Protein AF-A0A524IS92-F1 (afdb_monomer_lite)

Foldseek 3Di:
DVVVVVVVVVVVVVLVVLCVPPNPDPVSVVVVVVVPVVVVVCCCCVVCVVVVVPVVVLVVLCVVDVPCPSSVVVVVVVD

Secondary structure (DSSP, 8-state):
-HHHHHHHHHHHHHHHHHHHHH-S-HHHHHHHHHHHHHHHHHHHHHTTHHHHHHHHHHHHHHHH-TT-HHHHHHHHHH-

Sequence (79 aa):
MLLTLVSRVLGFVRIAVIGGIFGASGEADVLNAVFTIPNNLRKLLAEGAFSSAFIPVLSSSLIRDKTGAASHKIARNIL

Radius of gyration: 19.9 Å; chains: 1; bounding box: 42×29×51 Å

Structure (mmCIF, N/CA/C/O backbone):
data_AF-A0A524IS92-F1
#
_entry.id   AF-A0A524IS92-F1
#
loop_
_atom_site.group_PDB
_atom_site.id
_atom_site.type_symbol
_atom_site.label_atom_id
_atom_site.label_alt_id
_atom_site.label_comp_id
_atom_site.label_asym_id
_atom_site.label_entity_id
_atom_site.label_seq_id
_atom_site.pdbx_PDB_ins_code
_atom_site.Cartn_x
_atom_site.Cartn_y
_atom_site.Cartn_z
_atom_site.occupancy
_atom_site.B_iso_or_equiv
_atom_site.auth_seq_id
_atom_site.auth_comp_id
_atom_site.auth_asym_id
_atom_site.auth_atom_id
_atom_site.pdbx_PDB_model_num
ATOM 1 N N . MET A 1 1 ? -7.921 -16.786 -0.248 1.00 78.19 1 MET A N 1
ATOM 2 C CA . MET A 1 1 ? -6.613 -17.229 -0.790 1.00 78.19 1 MET A CA 1
ATOM 3 C C . MET A 1 1 ? -6.524 -17.067 -2.304 1.00 78.19 1 MET A C 1
ATOM 5 O O . MET A 1 1 ? -5.590 -16.422 -2.756 1.00 78.19 1 MET A O 1
ATOM 9 N N . LEU A 1 2 ? -7.498 -17.562 -3.079 1.00 90.12 2 LEU A N 1
ATOM 10 C CA . LEU A 1 2 ? -7.532 -17.411 -4.544 1.00 90.12 2 LEU A CA 1
ATOM 11 C C . LEU A 1 2 ? -7.461 -15.947 -5.011 1.00 90.12 2 LEU A C 1
ATOM 13 O O . LEU A 1 2 ? -6.579 -15.600 -5.785 1.00 90.12 2 LEU A O 1
ATOM 17 N N . LEU A 1 3 ? -8.308 -15.067 -4.462 1.00 92.56 3 LEU A N 1
ATOM 18 C CA . LEU A 1 3 ? -8.285 -13.634 -4.791 1.00 92.56 3 LEU A CA 1
ATOM 19 C C . LEU A 1 3 ? -6.930 -12.981 -4.472 1.00 92.56 3 LEU A C 1
ATOM 21 O O . LEU A 1 3 ? -6.411 -12.210 -5.267 1.00 92.56 3 LEU A O 1
ATOM 25 N N . THR A 1 4 ? -6.314 -13.350 -3.347 1.00 89.31 4 THR A N 1
ATOM 26 C CA . THR A 1 4 ? -4.992 -12.853 -2.943 1.00 89.31 4 THR A CA 1
ATOM 27 C C . THR A 1 4 ? -3.903 -13.269 -3.934 1.00 89.31 4 THR A C 1
ATOM 29 O O . THR A 1 4 ? -3.037 -12.464 -4.271 1.00 89.31 4 THR A O 1
ATOM 32 N N . LEU A 1 5 ? -3.948 -14.517 -4.412 1.00 94.06 5 LEU A N 1
ATOM 33 C CA . LEU A 1 5 ? -3.013 -15.032 -5.411 1.00 94.06 5 LEU A CA 1
ATOM 34 C C . LEU A 1 5 ? -3.199 -14.312 -6.752 1.00 94.06 5 LEU A C 1
ATOM 36 O O . LEU A 1 5 ? -2.227 -13.829 -7.326 1.00 94.06 5 LEU A O 1
ATOM 40 N N . VAL A 1 6 ? -4.449 -14.175 -7.204 1.00 95.75 6 VAL A N 1
ATOM 41 C CA . VAL A 1 6 ? -4.808 -13.465 -8.440 1.00 95.75 6 VAL A CA 1
ATOM 42 C C . VAL A 1 6 ? -4.293 -12.027 -8.401 1.00 95.75 6 VAL A C 1
ATOM 44 O O . VAL A 1 6 ? -3.609 -11.602 -9.329 1.00 95.75 6 VAL A O 1
ATOM 47 N N . SER A 1 7 ? -4.504 -11.298 -7.301 1.00 91.81 7 SER A N 1
ATOM 48 C CA . SER A 1 7 ? -3.973 -9.937 -7.151 1.00 91.81 7 SER A CA 1
ATOM 49 C C . SER A 1 7 ? -2.443 -9.874 -7.221 1.00 91.81 7 SER A C 1
ATOM 51 O O . SER A 1 7 ? -1.903 -8.925 -7.789 1.00 91.81 7 SER A O 1
ATOM 53 N N . ARG A 1 8 ? -1.726 -10.874 -6.686 1.00 89.50 8 ARG A N 1
ATOM 54 C CA . ARG A 1 8 ? -0.256 -10.933 -6.795 1.00 89.50 8 ARG A CA 1
ATOM 55 C C . ARG A 1 8 ? 0.205 -11.178 -8.227 1.00 89.50 8 ARG A C 1
ATOM 57 O O . ARG A 1 8 ? 1.132 -10.509 -8.676 1.00 89.50 8 ARG A O 1
ATOM 64 N N . VAL A 1 9 ? -0.458 -12.083 -8.945 1.00 95.75 9 VAL A N 1
ATOM 65 C CA . VAL A 1 9 ? -0.153 -12.366 -10.355 1.00 95.75 9 VAL A CA 1
ATOM 66 C C . VAL A 1 9 ? -0.418 -11.135 -11.220 1.00 95.75 9 VAL A C 1
ATOM 68 O O . VAL A 1 9 ? 0.459 -10.739 -11.982 1.00 95.75 9 VAL A O 1
ATOM 71 N N . LEU A 1 10 ? -1.562 -10.462 -11.049 1.00 94.12 10 LEU A N 1
ATOM 72 C CA . LEU A 1 10 ? -1.847 -9.197 -11.740 1.00 94.12 10 LEU A CA 1
ATOM 73 C C . LEU A 1 10 ? -0.796 -8.118 -11.437 1.00 94.12 10 LEU A C 1
ATOM 75 O O . LEU A 1 10 ? -0.397 -7.384 -12.338 1.00 94.12 10 LEU A O 1
ATOM 79 N N . GLY A 1 11 ? -0.308 -8.041 -10.195 1.00 89.69 11 GLY A N 1
ATOM 80 C CA . GLY A 1 11 ? 0.796 -7.151 -9.832 1.00 89.69 11 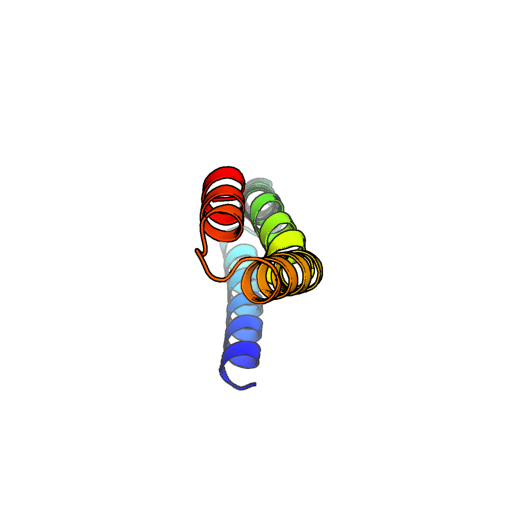GLY A CA 1
ATOM 81 C C . GLY A 1 11 ? 2.086 -7.464 -10.595 1.00 89.69 11 GLY A C 1
ATOM 82 O O . GLY A 1 11 ? 2.751 -6.549 -11.073 1.00 89.69 11 GLY A O 1
ATOM 83 N N . PHE A 1 12 ? 2.406 -8.746 -10.770 1.00 91.81 12 PHE A N 1
ATOM 84 C CA . PHE A 1 12 ? 3.575 -9.188 -11.533 1.00 91.81 12 PHE A CA 1
ATOM 85 C C . PHE A 1 12 ? 3.446 -8.857 -13.024 1.00 91.81 12 PHE A C 1
ATOM 87 O O . PHE A 1 12 ? 4.371 -8.317 -13.629 1.00 91.81 12 PHE A O 1
ATOM 94 N N . VAL A 1 13 ? 2.265 -9.105 -13.599 1.00 94.75 13 VAL A N 1
ATOM 95 C CA . VAL A 1 13 ? 1.948 -8.757 -14.992 1.00 94.75 13 VAL A CA 1
ATOM 96 C C . VAL A 1 13 ? 2.063 -7.251 -15.211 1.00 94.75 13 VAL A C 1
ATOM 98 O O . VAL A 1 13 ? 2.676 -6.826 -16.183 1.00 94.75 13 VAL A O 1
ATOM 101 N N . ARG A 1 14 ? 1.549 -6.431 -14.286 1.00 89.88 14 ARG A N 1
ATOM 102 C CA . ARG A 1 14 ? 1.679 -4.969 -14.353 1.00 89.88 14 ARG A CA 1
ATOM 103 C C . ARG A 1 14 ? 3.143 -4.531 -14.450 1.00 89.88 14 ARG A C 1
ATOM 105 O O . ARG A 1 14 ? 3.454 -3.672 -15.269 1.00 89.88 14 ARG A O 1
ATOM 112 N N . ILE A 1 15 ? 4.028 -5.109 -13.638 1.00 86.88 15 ILE A N 1
ATOM 113 C CA . ILE A 1 15 ? 5.460 -4.774 -13.654 1.00 86.88 15 ILE A CA 1
ATOM 114 C C . ILE A 1 15 ? 6.091 -5.182 -14.992 1.00 86.88 15 ILE A C 1
ATOM 116 O O . ILE A 1 15 ? 6.814 -4.386 -15.585 1.00 86.88 15 ILE A O 1
ATOM 120 N N . ALA A 1 16 ? 5.774 -6.376 -15.502 1.00 89.81 16 ALA A N 1
ATOM 121 C CA . ALA A 1 16 ? 6.277 -6.854 -16.790 1.00 89.81 16 ALA A CA 1
ATOM 122 C C . ALA A 1 16 ? 5.804 -5.988 -17.972 1.00 89.81 16 ALA A C 1
ATOM 124 O O . ALA A 1 16 ? 6.593 -5.685 -18.862 1.00 89.81 16 ALA A O 1
ATOM 125 N N . VAL A 1 17 ? 4.542 -5.545 -17.965 1.00 90.75 17 VAL A N 1
ATOM 126 C CA . VAL A 1 17 ? 3.980 -4.662 -19.000 1.00 90.75 17 VAL A CA 1
ATOM 127 C C . VAL A 1 17 ? 4.635 -3.284 -18.962 1.00 90.75 17 VAL A C 1
ATOM 129 O O . VAL A 1 17 ? 5.054 -2.786 -20.002 1.00 90.75 17 VAL A O 1
ATOM 132 N N . ILE A 1 18 ? 4.772 -2.677 -17.777 1.00 87.56 18 ILE A N 1
ATOM 133 C CA . ILE A 1 18 ? 5.430 -1.368 -17.643 1.00 87.56 18 ILE A CA 1
ATOM 134 C C . ILE A 1 18 ? 6.897 -1.470 -18.081 1.00 87.56 18 ILE A C 1
ATOM 136 O O . ILE A 1 18 ? 7.347 -0.650 -18.873 1.00 87.56 18 ILE A O 1
ATOM 140 N N . GLY A 1 19 ? 7.620 -2.505 -17.644 1.00 88.12 19 GLY A N 1
ATOM 141 C CA . GLY A 1 19 ? 9.010 -2.726 -18.050 1.00 88.12 19 GLY A CA 1
ATOM 142 C C . GLY A 1 19 ? 9.173 -3.013 -19.546 1.00 88.12 19 GLY A C 1
ATOM 143 O O . GLY A 1 19 ? 10.137 -2.552 -20.147 1.00 88.12 19 GLY A O 1
ATOM 144 N N . GLY A 1 20 ? 8.228 -3.726 -20.163 1.00 88.06 20 GLY A N 1
ATOM 145 C CA . GLY A 1 20 ? 8.255 -4.028 -21.596 1.00 88.06 20 GLY A CA 1
ATOM 146 C C . GLY A 1 20 ? 7.910 -2.837 -22.493 1.00 88.06 20 GLY A C 1
ATOM 147 O O . GLY A 1 20 ? 8.483 -2.711 -23.569 1.00 88.06 20 GLY A O 1
ATOM 148 N N . ILE A 1 21 ? 6.995 -1.962 -22.059 1.00 88.06 21 ILE A N 1
ATOM 149 C CA . ILE A 1 21 ? 6.576 -0.781 -22.832 1.00 88.06 21 ILE A CA 1
ATOM 150 C C . ILE A 1 21 ? 7.546 0.387 -22.635 1.00 88.06 21 ILE A C 1
ATOM 152 O O . ILE A 1 21 ? 7.934 1.032 -23.604 1.00 88.06 21 ILE A O 1
ATOM 156 N N . PHE A 1 22 ? 7.928 0.672 -21.388 1.00 85.44 22 PHE A N 1
ATOM 157 C CA . PHE A 1 22 ? 8.678 1.878 -21.037 1.00 85.44 22 PHE A CA 1
ATOM 158 C C . PHE A 1 22 ? 10.179 1.627 -20.837 1.00 85.44 22 PHE A C 1
ATOM 160 O O . PHE A 1 22 ? 10.951 2.585 -20.840 1.00 85.44 22 PHE A O 1
ATOM 167 N N . GLY A 1 23 ? 10.620 0.376 -20.667 1.00 81.12 23 GLY A N 1
ATOM 168 C CA . GLY A 1 23 ? 12.019 0.056 -20.368 1.00 81.12 23 GLY A CA 1
ATOM 169 C C . GLY A 1 23 ? 12.512 0.682 -19.057 1.00 81.12 23 GLY A C 1
ATOM 170 O O . GLY A 1 23 ? 11.725 1.046 -18.182 1.00 81.12 23 GLY A O 1
ATOM 171 N N . ALA A 1 24 ? 13.833 0.829 -18.920 1.00 79.38 24 ALA A N 1
ATOM 172 C CA . ALA A 1 24 ? 14.444 1.599 -17.835 1.00 79.38 24 ALA A CA 1
ATOM 173 C C . ALA A 1 24 ? 14.379 3.104 -18.160 1.00 79.38 24 ALA A C 1
ATOM 175 O O . ALA A 1 24 ? 15.373 3.705 -18.567 1.00 79.38 24 ALA A O 1
ATOM 176 N N . SER A 1 25 ? 13.186 3.693 -18.047 1.00 82.88 25 SER A N 1
ATOM 177 C CA . SER A 1 25 ? 12.939 5.115 -18.312 1.00 82.88 25 SER A CA 1
ATOM 178 C C . SER A 1 25 ? 12.334 5.828 -17.105 1.00 82.88 25 SER A C 1
ATOM 180 O O . SER A 1 25 ? 11.631 5.230 -16.290 1.00 82.88 25 SER A O 1
ATOM 182 N N . GLY A 1 26 ? 12.556 7.143 -17.027 1.00 83.00 26 GLY A N 1
ATOM 183 C CA . GLY A 1 26 ? 12.014 7.971 -15.947 1.00 83.00 26 GLY A CA 1
ATOM 184 C C . GLY A 1 26 ? 10.481 7.972 -15.87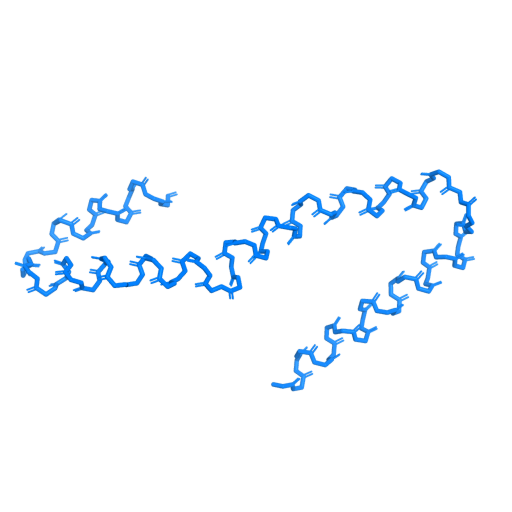4 1.00 83.00 26 GLY A C 1
ATOM 185 O O . GLY A 1 26 ? 9.924 8.159 -14.796 1.00 83.00 26 GLY A O 1
ATOM 186 N N . GLU A 1 27 ? 9.776 7.704 -16.978 1.00 85.12 27 GLU A N 1
ATOM 187 C CA . GLU A 1 27 ? 8.310 7.599 -16.967 1.00 85.12 27 GLU A CA 1
ATOM 188 C C . GLU A 1 27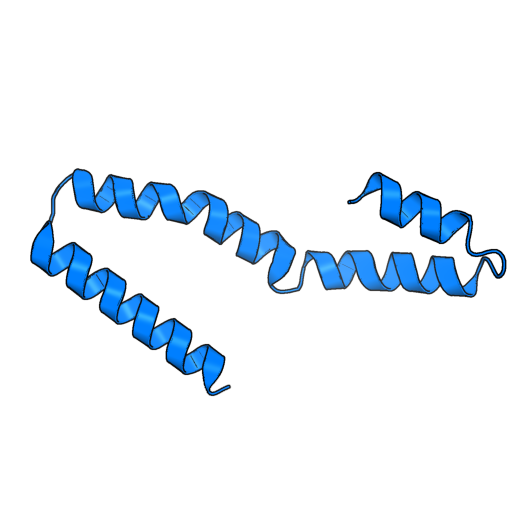 ? 7.816 6.351 -16.221 1.00 85.12 27 GLU A C 1
ATOM 190 O O . GLU A 1 27 ? 6.835 6.421 -15.473 1.00 85.12 27 GLU A O 1
ATOM 195 N N . ALA A 1 28 ? 8.523 5.222 -16.351 1.00 85.31 28 ALA A N 1
ATOM 196 C CA . ALA A 1 28 ? 8.226 4.011 -15.588 1.00 85.31 28 ALA A CA 1
ATOM 197 C C . ALA A 1 28 ? 8.399 4.250 -14.079 1.00 85.31 28 ALA A C 1
ATOM 199 O O . ALA A 1 28 ? 7.564 3.817 -13.276 1.00 85.31 28 ALA A O 1
ATOM 200 N N . ASP A 1 29 ? 9.446 4.983 -13.695 1.00 83.88 29 ASP A N 1
ATOM 201 C CA . ASP A 1 29 ? 9.721 5.331 -12.300 1.00 83.88 29 ASP A CA 1
ATOM 202 C C . ASP A 1 29 ? 8.637 6.239 -11.715 1.00 83.88 29 ASP A C 1
ATOM 204 O O . ASP A 1 29 ? 8.161 5.987 -10.606 1.00 83.88 29 ASP A O 1
ATOM 208 N N . VAL A 1 30 ? 8.172 7.237 -12.475 1.00 88.62 30 VAL A N 1
ATOM 209 C CA . VAL A 1 30 ? 7.067 8.118 -12.059 1.00 88.62 30 VAL A CA 1
ATOM 210 C C . VAL A 1 30 ? 5.786 7.318 -11.848 1.00 88.62 30 VAL A C 1
ATOM 212 O O . VAL A 1 30 ? 5.155 7.447 -10.795 1.00 88.62 30 VAL A O 1
ATOM 215 N N . LEU A 1 31 ? 5.417 6.446 -12.792 1.00 84.88 31 LEU A N 1
ATOM 216 C CA . LEU A 1 31 ? 4.243 5.586 -12.636 1.00 84.88 31 LEU A CA 1
ATOM 217 C C . LEU A 1 31 ? 4.360 4.736 -11.367 1.00 84.88 31 LEU A C 1
ATOM 219 O O . LEU A 1 31 ? 3.431 4.692 -10.564 1.00 84.88 31 LEU A O 1
ATOM 223 N N . ASN A 1 32 ? 5.504 4.100 -11.123 1.00 84.06 32 ASN A N 1
ATOM 224 C CA . ASN A 1 32 ? 5.706 3.292 -9.919 1.00 84.06 32 ASN A CA 1
ATOM 225 C C . ASN A 1 32 ? 5.658 4.125 -8.625 1.00 84.06 32 ASN A C 1
ATOM 227 O O . ASN A 1 32 ? 5.027 3.705 -7.644 1.00 84.06 32 ASN A O 1
ATOM 231 N N . ALA A 1 33 ? 6.255 5.315 -8.623 1.00 87.44 33 ALA A N 1
ATOM 232 C CA . ALA A 1 33 ? 6.282 6.216 -7.475 1.00 87.44 33 ALA A CA 1
ATOM 233 C C . ALA A 1 33 ? 4.879 6.722 -7.103 1.00 87.44 33 ALA A C 1
ATOM 235 O O . ALA A 1 33 ? 4.497 6.658 -5.930 1.00 87.44 33 ALA A O 1
ATOM 236 N N . VAL A 1 34 ? 4.073 7.131 -8.092 1.00 90.12 34 VAL A N 1
ATOM 237 C CA . VAL A 1 34 ? 2.705 7.644 -7.882 1.00 90.12 34 VAL A CA 1
ATOM 238 C C . VAL A 1 34 ? 1.831 6.623 -7.156 1.00 90.12 34 VAL A C 1
ATOM 240 O O . VAL A 1 34 ? 1.085 6.979 -6.247 1.00 90.12 34 VAL A O 1
ATOM 243 N N . PHE A 1 35 ? 1.959 5.336 -7.485 1.00 86.00 35 PHE A N 1
ATOM 244 C CA . PHE A 1 35 ? 1.187 4.286 -6.814 1.00 86.00 35 PHE A CA 1
ATOM 245 C C . PHE A 1 35 ? 1.780 3.833 -5.474 1.00 86.00 35 PHE A C 1
ATOM 247 O O . PHE A 1 35 ? 1.104 3.130 -4.723 1.00 86.00 35 PHE A O 1
ATOM 254 N N . THR A 1 36 ? 3.014 4.212 -5.141 1.00 88.50 36 THR A N 1
ATOM 255 C CA . THR A 1 36 ? 3.681 3.770 -3.906 1.00 88.50 36 THR A CA 1
ATOM 256 C C . THR A 1 36 ? 3.119 4.467 -2.671 1.00 88.50 36 THR A C 1
ATOM 258 O O . THR A 1 36 ? 2.810 3.798 -1.686 1.00 88.50 36 THR A O 1
ATOM 261 N N . ILE A 1 37 ? 2.911 5.784 -2.737 1.00 89.31 37 ILE A N 1
ATOM 262 C CA . ILE A 1 37 ? 2.348 6.580 -1.633 1.00 89.31 37 ILE A CA 1
ATOM 263 C C . ILE A 1 3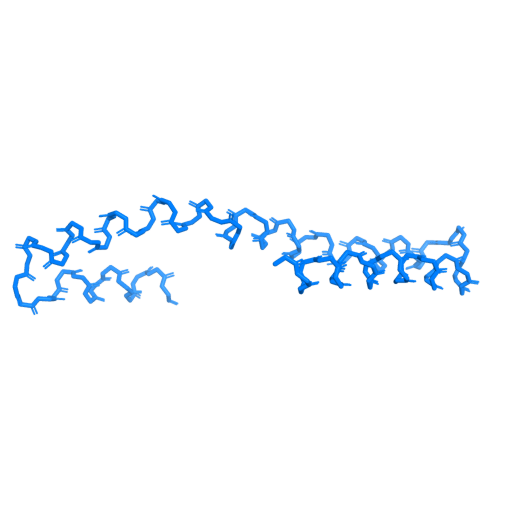7 ? 0.976 6.038 -1.181 1.00 89.31 37 ILE A C 1
ATOM 265 O O . ILE A 1 37 ? 0.850 5.646 -0.015 1.00 89.31 37 ILE A O 1
ATOM 269 N N . PRO A 1 38 ? -0.042 5.926 -2.059 1.00 88.50 38 PRO A N 1
ATOM 270 C CA . PRO A 1 38 ? -1.350 5.417 -1.655 1.00 88.50 38 PRO A CA 1
ATOM 271 C C . PRO A 1 38 ? -1.304 3.936 -1.260 1.00 88.50 38 PRO A C 1
ATOM 273 O O . PRO A 1 38 ? -2.003 3.532 -0.332 1.00 88.50 38 PRO A O 1
ATOM 276 N N . ASN A 1 39 ? -0.461 3.113 -1.898 1.00 89.62 39 ASN A N 1
ATOM 277 C CA . ASN A 1 39 ? -0.340 1.702 -1.519 1.00 89.62 39 ASN A CA 1
ATOM 278 C C . ASN A 1 39 ? 0.262 1.518 -0.130 1.00 89.62 39 ASN A C 1
ATOM 280 O O . ASN A 1 39 ? -0.182 0.634 0.602 1.00 89.62 39 ASN A O 1
ATOM 284 N N . ASN A 1 40 ? 1.253 2.326 0.237 1.00 90.00 40 ASN A N 1
ATOM 285 C CA . ASN A 1 40 ? 1.833 2.288 1.573 1.00 90.00 40 ASN A CA 1
ATOM 286 C C . ASN A 1 40 ? 0.814 2.753 2.615 1.00 90.00 40 ASN A C 1
ATOM 288 O O . ASN A 1 40 ? 0.665 2.094 3.639 1.00 90.00 40 ASN A O 1
ATOM 292 N N . LEU A 1 41 ? 0.031 3.795 2.322 1.00 89.31 41 LEU A N 1
ATOM 293 C CA . LEU A 1 41 ? -1.071 4.214 3.189 1.00 89.31 41 LEU A CA 1
ATOM 294 C C . LEU A 1 41 ? -2.112 3.098 3.371 1.00 89.31 41 LEU A C 1
ATOM 296 O O . LEU A 1 41 ? -2.499 2.786 4.494 1.00 89.31 41 LEU A O 1
ATOM 300 N N . ARG A 1 42 ? -2.520 2.436 2.281 1.00 87.44 42 ARG A N 1
ATOM 301 C CA . ARG A 1 42 ? -3.444 1.293 2.327 1.00 87.44 42 ARG A CA 1
ATOM 302 C C . ARG A 1 42 ? -2.871 0.134 3.143 1.00 87.44 42 ARG A C 1
ATOM 304 O O . ARG A 1 42 ? -3.616 -0.488 3.888 1.00 87.44 42 ARG A O 1
ATOM 311 N N . LYS A 1 43 ? -1.572 -0.155 3.032 1.00 87.12 43 LYS A N 1
ATOM 312 C CA . LYS A 1 43 ? -0.907 -1.171 3.863 1.00 87.12 43 LYS A CA 1
ATOM 313 C C . LYS A 1 43 ? -0.981 -0.811 5.345 1.00 87.12 43 LYS A C 1
ATOM 315 O O . LYS A 1 43 ? -1.394 -1.630 6.155 1.00 87.12 43 LYS A O 1
ATOM 320 N N . LEU A 1 44 ? -0.644 0.431 5.689 1.00 86.38 44 LEU A N 1
ATOM 321 C CA . LEU A 1 44 ? -0.630 0.898 7.076 1.00 86.38 44 LEU A CA 1
ATOM 322 C C . LEU A 1 44 ? -2.028 0.971 7.698 1.00 86.38 44 LEU A C 1
ATOM 324 O O . LEU A 1 44 ? -2.184 0.669 8.874 1.00 86.38 44 LEU A O 1
ATOM 328 N N . LEU A 1 45 ? -3.046 1.365 6.935 1.00 84.38 45 LEU A N 1
ATOM 329 C CA . LEU A 1 45 ? -4.394 1.544 7.470 1.00 84.38 45 LEU A CA 1
ATOM 330 C C . LEU A 1 45 ? -5.262 0.295 7.271 1.00 84.38 45 LEU A C 1
ATOM 332 O O . LEU A 1 45 ? -5.874 -0.194 8.212 1.00 84.38 45 LEU A O 1
ATOM 336 N N . ALA A 1 46 ? -5.308 -0.268 6.068 1.00 80.44 46 ALA A N 1
ATOM 337 C CA . ALA A 1 46 ? -6.319 -1.255 5.685 1.00 80.44 46 ALA A CA 1
ATOM 338 C C . ALA A 1 46 ? -5.877 -2.722 5.815 1.00 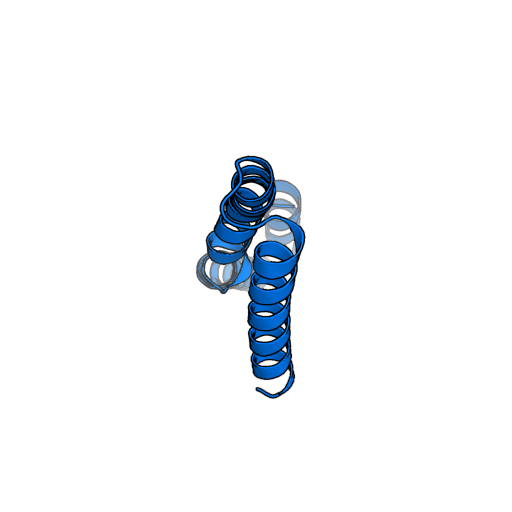80.44 46 ALA A C 1
ATOM 340 O O . ALA A 1 46 ? -6.729 -3.605 5.785 1.00 80.44 46 ALA A O 1
ATOM 341 N N . GLU A 1 47 ? -4.584 -3.018 5.985 1.00 81.25 47 GLU A N 1
ATOM 342 C CA . GLU A 1 47 ? -4.112 -4.407 6.170 1.00 81.25 47 GLU A CA 1
ATOM 343 C C . GLU A 1 47 ? -4.191 -4.888 7.630 1.00 81.25 47 GLU A C 1
ATOM 345 O O . GLU A 1 47 ? -3.649 -5.934 7.976 1.00 81.25 47 GLU A O 1
ATOM 350 N N . GLY A 1 48 ? -4.919 -4.158 8.480 1.00 74.75 48 GLY A N 1
ATOM 351 C CA . GLY A 1 48 ? -5.343 -4.625 9.801 1.00 74.75 48 GLY A CA 1
ATOM 352 C C . GLY A 1 48 ? -4.843 -3.791 10.973 1.00 74.75 48 GLY A C 1
ATOM 353 O O . GLY A 1 48 ? -5.428 -3.895 12.043 1.00 74.75 48 GLY A O 1
ATOM 354 N N . ALA A 1 49 ? -3.846 -2.920 10.787 1.00 79.94 49 ALA A N 1
ATOM 355 C CA . ALA A 1 49 ? -3.332 -2.064 11.862 1.00 79.94 49 ALA A CA 1
ATOM 356 C C . ALA A 1 49 ? -4.365 -1.029 12.350 1.00 79.94 49 ALA A C 1
ATOM 358 O O . ALA A 1 49 ? -4.499 -0.810 13.555 1.00 79.94 49 ALA A O 1
ATOM 359 N N . PHE A 1 50 ? -5.164 -0.446 11.448 1.00 82.31 50 PHE A N 1
ATOM 360 C CA . PHE A 1 50 ? -6.289 0.391 11.870 1.00 82.31 50 PHE A CA 1
ATOM 361 C C . PHE A 1 50 ? -7.379 -0.448 12.541 1.00 82.31 50 PHE A C 1
ATOM 363 O O . PHE A 1 50 ? -7.831 -0.109 13.630 1.00 82.31 50 PHE A O 1
ATOM 370 N N . SER A 1 51 ? -7.771 -1.578 11.943 1.00 84.25 51 SER A N 1
ATOM 371 C CA . SER A 1 51 ? -8.807 -2.454 12.502 1.00 84.25 51 SER A CA 1
ATOM 372 C C . SER A 1 51 ? -8.438 -2.993 13.889 1.00 84.25 51 SER A C 1
ATOM 374 O O . SER A 1 51 ? -9.302 -3.045 14.759 1.00 84.25 51 SER A O 1
ATOM 376 N N . SER A 1 52 ? -7.172 -3.332 14.146 1.00 84.94 52 SER A N 1
ATOM 377 C CA . SER A 1 52 ? -6.723 -3.841 15.447 1.00 84.94 52 SER A CA 1
ATOM 378 C C . SER A 1 52 ? -6.785 -2.795 16.557 1.00 84.94 52 SER A C 1
ATOM 380 O O . SER A 1 52 ? -6.995 -3.157 17.709 1.00 84.94 52 SER A O 1
ATOM 382 N N . ALA A 1 53 ? -6.614 -1.510 16.235 1.00 85.06 53 ALA A N 1
ATOM 383 C CA . ALA A 1 53 ? -6.725 -0.421 17.205 1.00 85.06 53 ALA A CA 1
ATOM 384 C C . ALA A 1 53 ? -8.167 0.102 17.332 1.00 85.06 53 ALA A C 1
ATOM 386 O O . ALA A 1 53 ? -8.642 0.383 18.430 1.00 85.06 53 ALA A O 1
ATOM 387 N N . PHE A 1 54 ? -8.886 0.207 16.214 1.00 84.69 54 PHE A N 1
ATOM 388 C CA . PHE A 1 54 ? -10.212 0.814 16.143 1.00 84.69 54 PHE A CA 1
ATOM 389 C C . PHE A 1 54 ? -11.329 -0.117 16.630 1.00 84.69 54 PHE A C 1
ATOM 391 O O . PHE A 1 54 ? -12.192 0.310 17.399 1.00 84.69 54 PHE A O 1
ATOM 398 N N . ILE A 1 55 ? -11.317 -1.397 16.233 1.00 87.00 55 ILE A N 1
ATOM 399 C CA . ILE A 1 55 ? -12.391 -2.347 16.572 1.00 87.00 55 ILE A CA 1
ATOM 400 C C . ILE A 1 55 ? -12.539 -2.540 18.094 1.00 87.00 55 ILE A C 1
ATOM 402 O O . ILE A 1 55 ? -13.678 -2.490 18.569 1.00 87.00 55 ILE A O 1
ATOM 406 N N . PRO A 1 56 ? -11.465 -2.698 18.895 1.00 87.69 56 PRO A N 1
ATOM 407 C CA . PRO A 1 56 ? -11.593 -2.825 20.350 1.00 87.69 56 PRO A CA 1
ATOM 408 C C . PRO A 1 56 ? -12.144 -1.562 21.024 1.00 87.69 56 PRO A C 1
ATOM 410 O O . PRO A 1 56 ? -12.979 -1.649 21.928 1.00 87.69 56 PRO A O 1
ATOM 413 N N . VAL A 1 57 ? -11.723 -0.376 20.570 1.00 87.25 57 VAL A N 1
ATOM 414 C CA . VAL A 1 57 ? -12.206 0.911 21.101 1.00 87.25 57 VAL A CA 1
ATOM 415 C C . VAL A 1 57 ? -13.689 1.101 20.783 1.00 87.25 57 VAL A C 1
ATOM 417 O O . VAL A 1 57 ? -14.472 1.443 21.670 1.00 87.25 57 VAL A O 1
ATOM 420 N N . LEU A 1 58 ? -14.105 0.804 19.551 1.00 86.38 58 LEU A N 1
ATOM 421 C CA . LEU A 1 58 ? -15.513 0.862 19.168 1.00 86.38 58 LEU A CA 1
ATOM 422 C C . LEU A 1 58 ? -16.353 -0.158 19.952 1.00 86.38 58 LEU A C 1
ATOM 424 O O . LEU A 1 58 ? -17.394 0.202 20.496 1.00 86.38 58 LEU A O 1
ATOM 428 N N . SER A 1 59 ? -15.882 -1.403 20.067 1.00 87.12 59 SER A N 1
ATOM 429 C CA . SER A 1 59 ? -16.598 -2.481 20.768 1.00 87.12 59 SER A CA 1
ATOM 430 C C . SER A 1 59 ? -16.757 -2.183 22.260 1.00 87.12 59 SER A C 1
ATOM 432 O O . SER A 1 59 ? -17.845 -2.336 22.811 1.00 87.12 59 SER A O 1
ATOM 434 N N . SER A 1 60 ? -15.701 -1.692 22.917 1.00 86.75 60 SER A N 1
ATOM 435 C CA .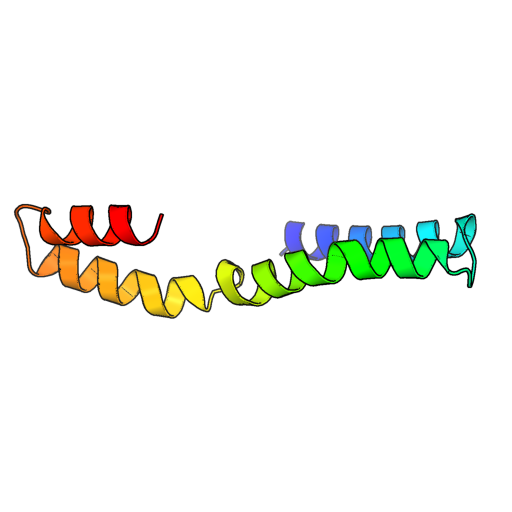 SER A 1 60 ? -15.767 -1.289 24.329 1.00 86.75 60 SER A CA 1
ATOM 436 C C . SER A 1 60 ? -16.716 -0.108 24.552 1.00 86.75 60 SER A C 1
ATOM 438 O O . SER A 1 60 ? -17.459 -0.098 25.535 1.00 86.75 60 SER A O 1
ATOM 440 N N . SER A 1 61 ? -16.761 0.853 23.623 1.00 85.25 61 SER A N 1
ATOM 441 C CA . SER A 1 61 ? -17.740 1.941 23.666 1.00 85.25 61 SER A CA 1
ATOM 442 C C . SER A 1 61 ? -19.173 1.440 23.485 1.00 85.25 61 SER A C 1
ATOM 444 O O . SER A 1 61 ? -20.052 1.947 24.178 1.00 85.25 61 SER A O 1
ATOM 446 N N . LEU A 1 62 ? -19.403 0.465 22.598 1.00 83.25 62 LEU A N 1
ATOM 447 C CA . LEU A 1 62 ? -20.729 -0.108 22.338 1.00 83.25 62 LEU A CA 1
ATOM 448 C C . LEU A 1 62 ? -21.281 -0.840 23.570 1.00 83.25 62 LEU A C 1
ATOM 450 O O . LEU A 1 62 ? -22.467 -0.759 23.872 1.00 83.25 62 LEU A O 1
ATOM 454 N N . ILE A 1 63 ? -20.412 -1.554 24.292 1.00 83.69 63 ILE A N 1
ATOM 455 C CA . ILE A 1 63 ? -20.786 -2.314 25.494 1.00 83.69 63 ILE A CA 1
ATOM 456 C C . ILE A 1 63 ? -21.078 -1.375 26.671 1.00 83.69 63 ILE A C 1
ATOM 458 O O . ILE A 1 63 ? -21.985 -1.627 27.465 1.00 83.69 63 ILE A O 1
ATOM 462 N N . ARG A 1 64 ? -20.300 -0.296 26.803 1.00 81.31 64 ARG A N 1
ATOM 463 C CA . ARG A 1 64 ? -20.371 0.621 27.946 1.00 81.31 64 ARG A CA 1
ATOM 464 C C . ARG A 1 64 ? -21.535 1.612 27.859 1.00 81.31 64 ARG A C 1
ATOM 466 O O . ARG A 1 64 ? -21.999 2.071 28.898 1.00 81.31 64 ARG A O 1
ATOM 473 N N . ASP A 1 65 ? -22.005 1.937 26.657 1.00 78.00 65 ASP A N 1
ATOM 474 C CA . ASP A 1 65 ? -23.075 2.912 26.429 1.00 78.00 65 ASP A CA 1
ATOM 475 C C . ASP A 1 65 ? -24.244 2.290 25.645 1.00 78.00 65 ASP A C 1
ATOM 477 O O . ASP A 1 65 ? -24.220 2.213 24.418 1.00 78.00 65 ASP A O 1
ATOM 481 N N . LYS A 1 66 ? -25.305 1.871 26.356 1.00 67.81 66 LYS A N 1
ATOM 482 C CA . LYS A 1 66 ? -26.512 1.270 25.745 1.00 67.81 66 LYS A CA 1
ATOM 483 C C . LYS A 1 66 ? -27.293 2.239 24.850 1.00 67.81 66 LYS A C 1
ATOM 485 O O . LYS A 1 66 ? -28.070 1.791 24.013 1.00 67.81 66 LYS A O 1
ATOM 490 N N . THR A 1 67 ? -27.099 3.547 25.021 1.00 73.94 67 THR A N 1
ATOM 491 C CA . THR A 1 67 ? -27.702 4.595 24.183 1.00 73.94 67 THR A CA 1
ATOM 492 C C . THR A 1 67 ? -26.981 4.769 22.843 1.00 73.94 67 THR A C 1
ATOM 494 O O . THR A 1 67 ? -27.516 5.415 21.947 1.00 73.94 67 THR A O 1
ATOM 497 N N . GLY A 1 68 ? -25.770 4.216 22.686 1.00 72.88 68 GLY A N 1
ATOM 498 C CA . GLY A 1 68 ? -24.981 4.282 21.449 1.00 72.88 68 GLY A CA 1
ATOM 499 C C . GLY A 1 68 ? -24.419 5.669 21.102 1.00 72.88 68 GLY A C 1
ATOM 500 O O . GLY A 1 68 ? -23.735 5.817 20.087 1.00 72.88 68 GLY A O 1
ATOM 501 N N . ALA A 1 69 ? -24.659 6.687 21.934 1.00 76.31 69 ALA A N 1
ATOM 502 C CA . ALA A 1 69 ? -24.285 8.074 21.666 1.00 76.31 69 ALA A CA 1
ATOM 503 C C . ALA A 1 69 ? -22.760 8.270 21.635 1.00 76.31 69 ALA A C 1
ATOM 505 O O . ALA A 1 69 ? -22.236 8.956 20.750 1.00 76.31 69 ALA A O 1
ATOM 506 N N . ALA A 1 70 ? -22.031 7.630 22.556 1.00 75.56 70 ALA A N 1
ATOM 507 C CA . ALA A 1 70 ? -20.570 7.661 22.578 1.00 75.56 70 ALA A CA 1
ATOM 508 C C . ALA A 1 70 ? -19.960 7.016 21.323 1.00 75.56 70 ALA A C 1
ATOM 510 O O . ALA A 1 70 ? -19.049 7.577 20.713 1.00 75.56 70 ALA A O 1
ATOM 511 N N . SER A 1 71 ? -20.504 5.883 20.881 1.00 72.75 71 SER A N 1
ATOM 512 C CA . SER A 1 71 ? -20.017 5.164 19.699 1.00 72.75 71 SER A CA 1
ATOM 513 C C . SER A 1 71 ? -20.290 5.929 18.407 1.00 72.75 71 SER A C 1
ATOM 515 O O . SER A 1 71 ? -19.429 5.987 17.530 1.00 72.75 71 SER A O 1
ATOM 517 N N . HIS A 1 72 ? -21.442 6.599 18.319 1.00 76.62 72 HIS A N 1
ATOM 518 C CA . HIS A 1 72 ? -21.782 7.458 17.185 1.00 76.62 72 HIS A CA 1
ATOM 519 C C . HIS A 1 72 ? -20.828 8.659 17.067 1.00 76.62 72 HIS A C 1
ATOM 521 O O . HIS A 1 72 ? -20.427 9.041 15.968 1.00 76.62 72 HIS A O 1
ATOM 527 N N . LYS A 1 73 ? -20.401 9.228 18.203 1.00 80.06 73 LYS A N 1
ATOM 528 C CA . LYS A 1 73 ? -19.420 10.323 18.241 1.00 80.06 73 LYS A CA 1
ATOM 529 C C . LYS A 1 73 ? -18.023 9.872 17.800 1.00 80.06 73 LYS A C 1
ATOM 531 O O . LYS A 1 73 ? -17.345 10.624 17.108 1.00 80.06 73 LYS A O 1
ATOM 536 N N . ILE A 1 74 ? -17.606 8.662 18.175 1.00 79.81 74 ILE A N 1
ATOM 537 C CA . ILE A 1 74 ? -16.318 8.084 17.757 1.00 79.81 74 ILE A CA 1
ATOM 538 C C . ILE A 1 74 ? -16.319 7.815 16.249 1.00 79.81 74 ILE A C 1
ATOM 540 O O . ILE A 1 74 ? -15.370 8.199 15.572 1.00 79.81 74 ILE A O 1
ATOM 544 N N . ALA A 1 75 ? -17.393 7.226 15.716 1.00 77.62 75 ALA A N 1
ATOM 545 C CA . ALA A 1 75 ? -17.515 6.958 14.284 1.00 77.62 75 ALA A CA 1
ATOM 546 C C . ALA A 1 75 ? -17.440 8.246 13.446 1.00 77.62 75 ALA A C 1
ATOM 548 O O . ALA A 1 75 ? -16.697 8.298 12.475 1.00 77.62 75 ALA A O 1
ATOM 549 N N . ARG A 1 76 ? -18.140 9.305 13.868 1.00 80.62 76 ARG A N 1
ATOM 550 C CA . ARG A 1 76 ? -18.206 10.587 13.146 1.00 80.62 76 ARG A CA 1
ATOM 551 C C . ARG A 1 76 ? -16.931 11.440 13.232 1.00 80.62 76 ARG A C 1
ATOM 553 O O . ARG A 1 76 ? -16.782 12.383 12.473 1.00 80.62 76 ARG A O 1
ATOM 560 N N . ASN A 1 77 ? -16.053 11.179 14.198 1.00 77.44 77 ASN A N 1
ATOM 561 C CA . ASN A 1 77 ? -14.789 11.912 14.332 1.00 77.44 77 ASN A CA 1
ATOM 562 C C . ASN A 1 77 ? -13.626 11.229 13.594 1.00 77.44 77 ASN A C 1
ATOM 564 O O . ASN A 1 77 ? -12.550 11.816 13.501 1.00 77.44 77 ASN A O 1
ATOM 568 N N . ILE A 1 78 ? -13.813 9.983 13.153 1.00 72.88 78 ILE A N 1
ATOM 569 C CA . ILE A 1 78 ? -12.766 9.149 12.551 1.00 72.88 78 ILE A CA 1
ATOM 570 C C . ILE A 1 78 ? -13.045 8.868 11.061 1.00 72.88 78 ILE A C 1
ATOM 572 O O . ILE A 1 78 ? -12.088 8.684 10.310 1.00 72.88 78 ILE A O 1
ATOM 576 N N . LEU A 1 79 ? -14.316 8.852 10.639 1.00 60.72 79 LEU A N 1
ATOM 577 C CA . LEU A 1 79 ? -14.766 8.831 9.238 1.00 60.72 79 LEU A CA 1
ATOM 578 C C . LEU A 1 79 ? -15.174 10.235 8.787 1.00 60.72 79 LEU A C 1
ATOM 580 O O . LEU A 1 79 ? -14.880 10.565 7.619 1.00 60.72 79 LEU A O 1
#

pLDDT: mean 84.57, std 6.4, range [60.72, 95.75]